Protein AF-A0A1W9TQ19-F1 (afdb_monomer_lite)

Sequence (122 aa):
MELYMEKKITLVLASRNKGKTAEIKELLKEYPVNAVPTGPALTYEGRCEGVLTEEPTGKNGFGYDPYFYYPKLNKTFAQLSREEKSSVSHRGKALKGLIDEFDKVTIWINQNMPKIEKFECA

Structure (mmCIF, N/CA/C/O backbone):
data_AF-A0A1W9TQ19-F1
#
_entry.id   AF-A0A1W9TQ19-F1
#
loop_
_atom_site.group_PDB
_atom_site.id
_atom_site.type_symbol
_atom_site.label_atom_id
_atom_site.label_alt_id
_atom_site.label_comp_id
_atom_site.label_asym_id
_atom_site.label_entity_id
_atom_site.label_seq_id
_atom_site.pdbx_PDB_ins_code
_atom_site.Cartn_x
_atom_site.Cartn_y
_atom_site.Cartn_z
_atom_site.occupancy
_atom_site.B_iso_or_equiv
_atom_site.auth_seq_id
_atom_site.auth_comp_id
_atom_site.auth_asym_id
_atom_site.auth_atom_id
_atom_site.pdbx_PDB_model_num
ATOM 1 N N . MET A 1 1 ? 27.364 -22.577 -29.176 1.00 39.50 1 MET A N 1
ATOM 2 C CA . MET A 1 1 ? 26.855 -22.603 -27.790 1.00 39.50 1 MET A CA 1
ATOM 3 C C . MET A 1 1 ? 27.128 -21.225 -27.218 1.00 39.50 1 MET A C 1
ATOM 5 O O . MET A 1 1 ? 28.152 -20.999 -26.593 1.00 39.50 1 MET A O 1
ATOM 9 N N . GLU A 1 2 ? 26.301 -20.270 -27.624 1.00 43.00 2 GLU A N 1
ATOM 10 C CA . GLU A 1 2 ? 26.501 -18.853 -27.342 1.00 43.00 2 GLU A CA 1
ATOM 11 C C . GLU A 1 2 ? 25.706 -18.532 -26.078 1.00 43.00 2 GLU A C 1
ATOM 13 O O . GLU A 1 2 ? 24.530 -18.886 -25.976 1.00 43.00 2 GLU A O 1
ATOM 18 N N . LEU A 1 3 ? 26.395 -17.985 -25.078 1.00 41.19 3 LEU A N 1
ATOM 19 C CA . LEU A 1 3 ? 25.830 -17.635 -23.783 1.00 41.19 3 LEU A CA 1
ATOM 20 C C . LEU A 1 3 ? 24.613 -16.731 -23.999 1.00 41.19 3 LEU A C 1
ATOM 22 O O . LEU A 1 3 ? 24.757 -15.578 -24.404 1.00 41.19 3 LEU A O 1
ATOM 26 N N . TYR A 1 4 ? 23.418 -17.249 -23.706 1.00 42.81 4 TYR A N 1
ATOM 27 C CA . TYR A 1 4 ? 22.250 -16.420 -23.440 1.00 42.81 4 TYR A CA 1
ATOM 28 C C . TYR A 1 4 ? 22.622 -15.518 -22.264 1.00 42.81 4 TYR A C 1
ATOM 30 O O . TYR A 1 4 ? 22.546 -15.922 -21.107 1.00 42.81 4 TYR A O 1
ATOM 38 N N . MET A 1 5 ? 23.094 -14.310 -22.566 1.00 45.38 5 MET A N 1
ATOM 39 C CA . MET A 1 5 ? 23.219 -13.235 -21.595 1.00 45.38 5 MET A CA 1
ATOM 40 C C . MET A 1 5 ? 21.849 -13.101 -20.935 1.00 45.38 5 MET A C 1
ATOM 42 O O . MET A 1 5 ? 20.889 -12.719 -21.607 1.00 45.38 5 MET A O 1
ATOM 46 N N . GLU A 1 6 ? 21.745 -13.485 -19.660 1.00 47.88 6 GLU A N 1
ATOM 47 C CA . GLU A 1 6 ? 20.527 -13.340 -18.866 1.00 47.88 6 GLU A CA 1
ATOM 48 C C . GLU A 1 6 ? 20.004 -11.919 -19.056 1.00 47.88 6 GLU A C 1
ATOM 50 O O . GLU A 1 6 ? 20.620 -10.933 -18.639 1.00 47.88 6 GLU A O 1
ATOM 55 N N . LYS A 1 7 ? 18.886 -11.808 -19.773 1.00 48.56 7 LYS A N 1
ATOM 56 C CA . LYS A 1 7 ? 18.293 -10.529 -20.130 1.00 48.56 7 LYS A CA 1
ATOM 57 C C . LYS A 1 7 ? 17.772 -9.898 -18.839 1.00 48.56 7 LYS A C 1
ATOM 59 O O . LYS A 1 7 ? 16.684 -10.229 -18.379 1.00 48.56 7 LYS A O 1
ATOM 64 N N . LYS A 1 8 ? 18.571 -9.025 -18.220 1.00 49.97 8 LYS A N 1
ATOM 65 C CA . LYS A 1 8 ? 18.211 -8.345 -16.968 1.00 49.97 8 LYS A CA 1
ATOM 66 C C . LYS A 1 8 ? 17.029 -7.407 -17.210 1.00 49.97 8 LYS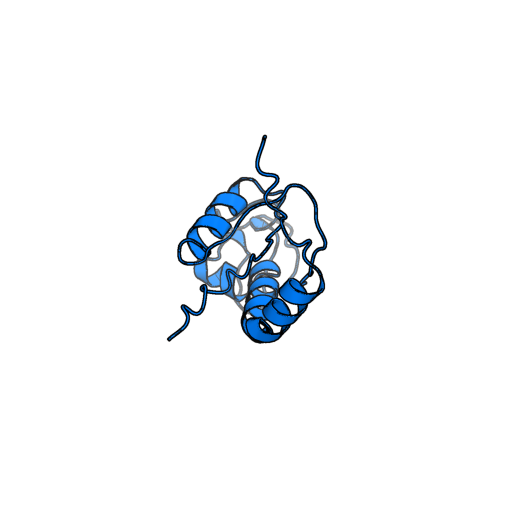 A C 1
ATOM 68 O O . LYS A 1 8 ? 17.178 -6.352 -17.824 1.00 49.97 8 LYS A O 1
ATOM 73 N N . ILE A 1 9 ? 15.854 -7.791 -16.721 1.00 52.81 9 ILE A N 1
ATOM 74 C CA . ILE A 1 9 ? 14.650 -6.957 -16.739 1.00 52.81 9 ILE A CA 1
ATOM 75 C C . ILE A 1 9 ? 14.758 -5.966 -15.578 1.00 52.81 9 ILE A C 1
ATOM 77 O O . ILE A 1 9 ? 14.789 -6.362 -14.416 1.00 52.81 9 ILE A O 1
ATOM 81 N N . THR A 1 10 ? 14.833 -4.672 -15.888 1.00 50.62 10 THR A N 1
ATOM 82 C CA . THR A 1 10 ? 14.863 -3.618 -14.863 1.00 50.62 10 THR A CA 1
ATOM 83 C C . THR A 1 10 ? 13.437 -3.182 -14.545 1.00 50.62 10 THR A C 1
ATOM 85 O O . THR A 1 10 ? 12.826 -2.457 -15.326 1.00 50.62 10 THR A O 1
ATOM 88 N N . LEU A 1 11 ? 12.905 -3.612 -13.400 1.00 54.03 11 LEU A N 1
ATOM 89 C CA . LEU A 1 11 ? 11.640 -3.106 -12.865 1.00 54.03 11 LEU A CA 1
ATOM 90 C C . LEU A 1 11 ? 11.887 -1.757 -12.172 1.00 54.03 11 LEU A C 1
ATOM 92 O O . LEU A 1 11 ? 12.751 -1.659 -11.306 1.00 54.03 11 LEU A O 1
ATOM 96 N N . VAL A 1 12 ? 11.138 -0.713 -12.524 1.00 51.69 12 VAL A N 1
ATOM 97 C CA . VAL A 1 12 ? 11.239 0.599 -11.864 1.00 51.69 12 VAL A CA 1
ATOM 98 C C . VAL A 1 12 ? 10.023 0.792 -10.966 1.00 51.69 12 VAL A C 1
ATOM 100 O O . VAL A 1 12 ? 8.901 0.917 -11.449 1.00 51.69 12 VAL A O 1
ATOM 103 N N . LEU A 1 13 ? 10.238 0.833 -9.649 1.00 56.66 13 LEU A N 1
ATOM 104 C CA . LEU A 1 13 ? 9.192 1.136 -8.672 1.00 56.66 13 LEU A CA 1
ATOM 105 C C . LEU A 1 13 ? 9.445 2.496 -8.024 1.00 56.66 13 LEU A C 1
ATOM 107 O O . LEU A 1 13 ? 10.387 2.672 -7.251 1.00 56.66 13 LEU A O 1
ATOM 111 N N . ALA A 1 14 ? 8.574 3.462 -8.311 1.00 54.19 14 ALA A N 1
ATOM 112 C CA . ALA A 1 14 ? 8.637 4.793 -7.724 1.00 54.19 14 ALA A CA 1
ATOM 113 C C . ALA A 1 14 ? 7.785 4.870 -6.444 1.00 54.19 14 ALA A C 1
ATOM 115 O O . ALA A 1 14 ? 6.574 4.655 -6.457 1.00 54.19 14 ALA A O 1
ATOM 116 N N . SER A 1 15 ? 8.409 5.226 -5.318 1.00 59.56 15 SER A N 1
ATOM 117 C CA . SER A 1 15 ? 7.720 5.557 -4.066 1.00 59.56 15 SER A CA 1
ATOM 118 C C . SER A 1 15 ? 8.379 6.774 -3.427 1.00 59.56 15 SER A C 1
ATOM 120 O O . SER A 1 15 ? 9.583 6.775 -3.192 1.00 59.56 15 SER A O 1
ATOM 122 N N . ARG A 1 16 ? 7.587 7.800 -3.087 1.00 53.56 16 ARG A N 1
ATOM 123 C CA . ARG A 1 16 ? 8.058 8.971 -2.317 1.00 53.56 16 ARG A CA 1
ATOM 124 C C . ARG A 1 16 ? 8.058 8.740 -0.798 1.00 53.56 16 ARG A C 1
ATOM 126 O O . ARG A 1 16 ? 8.454 9.616 -0.039 1.00 53.56 16 ARG A O 1
ATOM 133 N N . ASN A 1 17 ? 7.602 7.574 -0.334 1.00 62.72 17 ASN A N 1
ATOM 134 C CA . ASN A 1 17 ? 7.553 7.236 1.087 1.00 62.72 17 ASN A CA 1
ATOM 135 C C . ASN A 1 17 ? 8.827 6.477 1.497 1.00 62.72 17 ASN A C 1
ATOM 137 O O . ASN A 1 17 ? 8.991 5.317 1.112 1.00 62.72 17 ASN A O 1
ATOM 141 N N . LYS A 1 18 ? 9.688 7.118 2.307 1.00 57.53 18 LYS A N 1
ATOM 142 C CA . LYS A 1 18 ? 10.966 6.557 2.795 1.00 57.53 18 LYS A CA 1
ATOM 143 C C . LYS A 1 18 ? 10.812 5.177 3.444 1.00 57.53 18 LYS A C 1
ATOM 145 O O . LYS A 1 18 ? 11.630 4.300 3.185 1.00 57.53 18 LYS A O 1
ATOM 150 N N . GLY A 1 19 ? 9.750 4.958 4.226 1.00 63.62 19 GLY A N 1
ATOM 151 C CA . GLY A 1 19 ? 9.493 3.670 4.883 1.00 63.62 19 GLY A CA 1
ATOM 152 C C . GLY A 1 19 ? 9.178 2.537 3.903 1.00 63.62 19 GLY A C 1
ATOM 153 O O . GLY A 1 19 ? 9.362 1.370 4.223 1.00 63.62 19 GLY A O 1
ATOM 154 N N . LYS A 1 20 ? 8.755 2.872 2.680 1.00 65.19 20 LYS A N 1
ATOM 155 C CA . LYS A 1 20 ? 8.348 1.893 1.662 1.00 65.19 20 LYS A CA 1
ATOM 156 C C . LYS A 1 20 ? 9.430 1.574 0.659 1.00 65.19 20 LYS A C 1
ATOM 158 O O . LYS A 1 20 ? 9.372 0.532 0.024 1.00 65.19 20 LYS A O 1
ATOM 163 N N . THR A 1 21 ? 10.439 2.428 0.550 1.00 66.38 21 THR A N 1
ATOM 164 C CA . THR A 1 21 ? 11.640 2.115 -0.223 1.00 66.38 21 THR A CA 1
ATOM 165 C C . THR A 1 21 ? 12.348 0.882 0.343 1.00 66.38 21 THR A C 1
ATOM 167 O O . THR A 1 21 ? 12.819 0.058 -0.430 1.00 66.38 21 THR A O 1
ATOM 170 N N . ALA A 1 22 ? 12.382 0.719 1.671 1.00 67.62 22 ALA A N 1
ATOM 171 C CA . ALA A 1 22 ? 12.946 -0.471 2.313 1.00 67.62 22 ALA A CA 1
ATOM 172 C C . ALA A 1 22 ? 12.103 -1.732 2.046 1.00 67.62 22 ALA A C 1
ATOM 174 O O . ALA A 1 22 ? 12.645 -2.753 1.643 1.00 67.62 22 ALA A O 1
ATOM 175 N N . GLU A 1 23 ? 10.778 -1.636 2.190 1.00 65.81 23 GLU A N 1
ATOM 176 C CA . GLU A 1 23 ? 9.843 -2.740 1.920 1.00 65.81 23 GLU A CA 1
ATOM 177 C C . GLU A 1 23 ? 9.907 -3.211 0.460 1.00 65.81 23 GLU A C 1
ATOM 179 O O . GLU A 1 23 ? 9.970 -4.406 0.193 1.00 65.81 23 GLU A O 1
ATOM 184 N N . ILE A 1 24 ? 9.959 -2.271 -0.488 1.00 67.88 24 ILE A N 1
ATOM 185 C CA . ILE A 1 24 ? 10.096 -2.568 -1.918 1.00 67.88 24 ILE A CA 1
ATOM 186 C C . ILE A 1 24 ? 11.434 -3.260 -2.216 1.00 67.88 24 ILE A C 1
ATOM 188 O O . ILE A 1 24 ? 11.460 -4.222 -2.979 1.00 67.88 24 ILE A O 1
ATOM 192 N N . LYS A 1 25 ? 12.536 -2.791 -1.614 1.00 69.12 25 LYS A N 1
ATOM 193 C CA . LYS A 1 25 ? 13.856 -3.420 -1.770 1.00 69.12 25 LYS A CA 1
ATOM 194 C C . LYS A 1 25 ? 13.882 -4.843 -1.216 1.00 69.12 25 LYS A C 1
ATOM 196 O O . LYS A 1 25 ? 14.445 -5.713 -1.862 1.00 69.12 25 LYS A O 1
ATOM 201 N N . GLU A 1 26 ? 13.261 -5.077 -0.062 1.00 70.75 26 GLU A N 1
ATOM 202 C CA . GLU A 1 26 ? 13.180 -6.411 0.542 1.00 70.75 26 GLU A CA 1
ATOM 203 C C . GLU A 1 26 ? 12.342 -7.371 -0.313 1.00 70.75 26 GLU A C 1
ATOM 205 O O . GLU A 1 26 ? 12.777 -8.485 -0.589 1.00 70.75 26 GLU A O 1
ATOM 210 N N . LEU A 1 27 ? 11.171 -6.929 -0.790 1.00 65.00 27 LEU A N 1
ATOM 211 C CA . LEU A 1 27 ? 10.299 -7.731 -1.659 1.00 65.00 27 LEU A CA 1
ATOM 212 C C . LEU A 1 27 ? 10.971 -8.123 -2.979 1.00 65.00 27 LEU A C 1
ATOM 214 O O . LEU A 1 27 ? 10.644 -9.158 -3.552 1.00 65.00 27 LEU A O 1
ATOM 218 N N . LEU A 1 28 ? 11.892 -7.292 -3.466 1.00 65.19 28 LEU A N 1
ATOM 219 C CA . LEU A 1 28 ? 12.558 -7.473 -4.751 1.00 65.19 28 LEU A CA 1
ATOM 220 C C . LEU A 1 28 ? 14.024 -7.883 -4.625 1.00 65.19 28 LEU A C 1
ATOM 222 O O . LEU A 1 28 ? 14.747 -7.819 -5.613 1.00 65.19 28 LEU A O 1
ATOM 226 N N . LYS A 1 29 ? 14.473 -8.317 -3.444 1.00 71.69 29 LYS A N 1
ATOM 227 C CA . LYS A 1 29 ? 15.885 -8.657 -3.199 1.00 71.69 29 LYS A CA 1
ATOM 228 C C . LYS A 1 29 ? 16.428 -9.759 -4.115 1.00 71.69 29 LYS A C 1
ATOM 230 O O . LYS A 1 29 ? 17.628 -9.810 -4.355 1.00 71.69 29 LYS A O 1
ATOM 235 N N . GLU A 1 30 ? 15.550 -10.621 -4.625 1.00 65.88 30 GLU A N 1
ATOM 236 C CA . GLU A 1 30 ? 15.890 -11.711 -5.549 1.00 65.88 30 GLU A CA 1
ATOM 237 C C . GLU A 1 30 ? 15.857 -11.280 -7.025 1.00 65.88 30 GLU A C 1
ATOM 239 O O . GLU A 1 30 ? 16.215 -12.054 -7.908 1.00 65.88 30 GLU A O 1
ATOM 244 N N . TYR A 1 31 ? 15.464 -10.035 -7.309 1.00 58.00 31 TYR A N 1
ATOM 245 C CA . TYR A 1 31 ? 15.343 -9.493 -8.658 1.00 58.00 31 TYR A CA 1
ATOM 246 C C . TYR A 1 31 ? 16.412 -8.409 -8.905 1.00 58.00 31 TYR A C 1
ATOM 248 O O . TYR A 1 31 ? 16.701 -7.602 -8.019 1.00 58.00 31 TYR A O 1
ATOM 256 N N . PRO A 1 32 ? 16.995 -8.319 -10.115 1.00 57.16 32 PRO A N 1
ATOM 257 C CA . PRO A 1 32 ? 18.013 -7.321 -10.455 1.00 57.16 32 PRO A CA 1
ATOM 258 C C . PRO A 1 32 ? 17.388 -5.929 -10.685 1.00 57.16 32 PRO A C 1
ATOM 260 O O . PRO A 1 32 ? 17.292 -5.443 -11.811 1.00 57.16 32 PRO A O 1
ATOM 263 N N . VAL A 1 33 ? 16.932 -5.290 -9.608 1.00 58.88 33 VAL A N 1
ATOM 264 C CA . VAL A 1 33 ? 16.139 -4.051 -9.629 1.00 58.88 33 VAL A CA 1
ATOM 265 C C . VAL A 1 33 ? 17.016 -2.839 -9.323 1.00 58.88 33 VAL A C 1
ATOM 267 O O . VAL A 1 33 ? 17.683 -2.788 -8.293 1.00 58.88 33 VAL A O 1
ATOM 270 N N . ASN A 1 34 ? 16.975 -1.826 -10.193 1.00 57.31 34 ASN A N 1
ATOM 271 C CA . ASN A 1 34 ? 17.681 -0.556 -10.009 1.00 57.31 34 ASN A CA 1
ATOM 272 C C . ASN A 1 34 ? 16.683 0.587 -9.788 1.00 57.31 34 ASN A C 1
ATOM 274 O O . ASN A 1 34 ? 15.711 0.728 -10.527 1.00 57.31 34 ASN A O 1
ATOM 278 N N . ALA A 1 35 ? 16.944 1.439 -8.796 1.00 58.06 35 ALA A N 1
ATOM 279 C CA . ALA A 1 35 ? 16.194 2.678 -8.608 1.00 58.06 35 ALA A CA 1
ATOM 280 C C . ALA A 1 35 ? 16.818 3.788 -9.467 1.00 58.06 35 ALA A C 1
ATOM 282 O O . ALA A 1 35 ? 17.978 4.141 -9.263 1.00 58.06 35 ALA A O 1
ATOM 283 N N . VAL A 1 36 ? 16.050 4.347 -10.404 1.00 62.59 36 VAL A N 1
ATOM 284 C CA . VAL A 1 36 ? 16.469 5.478 -11.247 1.00 62.59 36 VAL A CA 1
ATOM 285 C C . VAL A 1 36 ? 15.702 6.749 -10.858 1.00 62.59 36 VAL A C 1
ATOM 287 O O . VAL A 1 36 ? 14.533 6.657 -10.476 1.00 62.59 36 VAL A O 1
ATOM 290 N N . PRO A 1 37 ? 16.331 7.939 -10.915 1.00 54.31 37 PRO A N 1
ATOM 291 C CA . PRO A 1 37 ? 15.684 9.193 -10.519 1.00 54.31 37 PRO A CA 1
ATOM 292 C C . PRO A 1 37 ? 14.631 9.671 -11.531 1.00 54.31 37 PRO A C 1
ATOM 294 O O . PRO A 1 37 ? 13.734 10.429 -11.167 1.00 54.31 37 PRO A O 1
ATOM 297 N N . THR A 1 38 ? 14.737 9.238 -12.789 1.00 59.78 38 THR A N 1
ATOM 298 C CA . THR A 1 38 ? 13.862 9.613 -13.905 1.00 59.78 38 THR A CA 1
ATOM 299 C C . THR A 1 38 ? 13.718 8.441 -14.879 1.00 59.78 38 THR A C 1
ATOM 301 O O . THR A 1 38 ? 14.565 7.549 -14.919 1.00 59.78 38 THR A O 1
ATOM 304 N N . GLY A 1 39 ? 12.636 8.424 -15.657 1.00 65.81 39 GLY A N 1
ATOM 305 C CA . GLY A 1 39 ? 12.373 7.394 -16.661 1.00 65.81 39 GLY A CA 1
ATOM 306 C C . GLY A 1 39 ? 10.880 7.244 -16.959 1.00 65.81 39 GLY A C 1
ATOM 307 O O . GLY A 1 39 ? 10.053 7.802 -16.231 1.00 65.81 39 GLY A O 1
ATOM 308 N N . PRO A 1 40 ? 10.523 6.513 -18.026 1.00 64.56 40 PRO A N 1
ATOM 309 C CA . PRO A 1 40 ? 9.136 6.177 -18.298 1.00 64.56 40 PRO A CA 1
ATOM 310 C C . PRO A 1 40 ? 8.595 5.286 -17.172 1.00 64.56 40 PRO A C 1
ATOM 312 O O . PRO A 1 40 ? 9.300 4.421 -16.650 1.00 64.56 40 PRO A O 1
ATOM 315 N N . ALA A 1 41 ? 7.338 5.507 -16.787 1.00 69.94 41 ALA A N 1
ATOM 316 C CA . ALA A 1 41 ? 6.701 4.811 -15.676 1.00 69.94 41 ALA A CA 1
ATOM 317 C C . ALA A 1 41 ? 5.440 4.082 -16.139 1.00 69.94 41 ALA A C 1
ATOM 319 O O . ALA A 1 41 ? 4.576 4.671 -16.786 1.00 69.94 41 ALA A O 1
ATOM 320 N N . LEU A 1 42 ? 5.324 2.815 -15.747 1.00 70.81 42 LEU A N 1
ATOM 321 C CA . LEU A 1 42 ? 4.082 2.060 -15.827 1.00 70.81 42 LEU A CA 1
ATOM 322 C C . LEU A 1 42 ? 3.371 2.162 -14.474 1.00 70.81 42 LEU A C 1
ATOM 324 O O . LEU A 1 42 ? 3.945 1.828 -13.436 1.00 70.81 42 LEU A O 1
ATOM 328 N N . THR A 1 43 ? 2.138 2.658 -14.473 1.00 72.19 43 THR A N 1
ATOM 329 C CA . THR A 1 43 ? 1.382 2.930 -13.246 1.00 72.19 43 THR A CA 1
ATOM 330 C C . THR A 1 43 ? 0.276 1.910 -13.037 1.00 72.19 43 THR A C 1
ATOM 332 O O . THR A 1 43 ? -0.558 1.716 -13.916 1.00 72.19 43 THR A O 1
ATOM 335 N N . TYR A 1 44 ? 0.229 1.329 -11.839 1.00 72.88 44 TYR A N 1
ATOM 336 C CA . TYR A 1 44 ? -0.905 0.541 -11.364 1.00 72.88 44 TYR A CA 1
ATOM 337 C C . TYR A 1 44 ? -1.615 1.294 -10.252 1.00 72.88 44 TYR A C 1
ATOM 339 O O . TYR A 1 44 ? -0.988 1.793 -9.314 1.00 72.88 44 TYR A O 1
ATOM 347 N N . GLU A 1 45 ? -2.936 1.330 -10.341 1.00 71.50 45 GLU A N 1
ATOM 348 C CA . GLU A 1 45 ? -3.793 1.894 -9.314 1.00 71.50 45 GLU A CA 1
ATOM 349 C C . GLU A 1 45 ? -4.574 0.780 -8.630 1.00 71.50 45 GLU A C 1
ATOM 351 O O . GLU A 1 45 ? -5.028 -0.178 -9.252 1.00 71.50 45 GLU A O 1
ATOM 356 N N . GLY A 1 46 ? -4.765 0.918 -7.325 1.00 71.19 46 GLY A N 1
ATOM 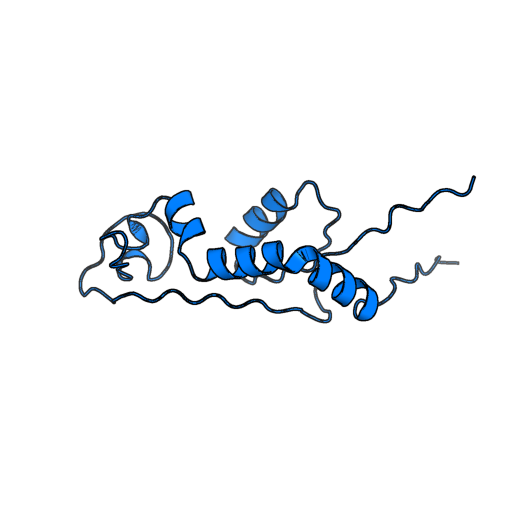357 C CA . GLY A 1 46 ? -5.714 0.108 -6.585 1.00 71.19 46 GLY A CA 1
ATOM 358 C C . GLY A 1 46 ? -6.650 1.026 -5.827 1.00 71.19 46 GLY A C 1
ATOM 359 O O . GLY A 1 46 ? -6.267 2.112 -5.400 1.00 71.19 46 GLY A O 1
ATOM 360 N N . ARG A 1 47 ? -7.891 0.588 -5.644 1.00 76.06 47 ARG A N 1
ATOM 361 C CA . ARG A 1 47 ? -8.893 1.324 -4.871 1.00 76.06 47 ARG A CA 1
ATOM 362 C C . ARG A 1 47 ? -9.327 0.504 -3.673 1.00 76.06 47 ARG A C 1
ATOM 364 O O . ARG A 1 47 ? -9.505 -0.715 -3.759 1.00 76.06 47 ARG A O 1
ATOM 371 N N . CYS A 1 48 ? -9.482 1.164 -2.538 1.00 81.00 48 CYS A N 1
ATOM 372 C CA . CYS A 1 48 ? -10.048 0.557 -1.348 1.00 81.00 48 CYS A CA 1
ATOM 373 C C . CYS A 1 48 ? -11.109 1.497 -0.800 1.00 81.00 48 CYS A C 1
ATOM 375 O O . CYS A 1 48 ? -10.800 2.631 -0.449 1.00 81.00 48 CYS A O 1
ATOM 377 N N . GLU A 1 49 ? -12.345 1.018 -0.789 1.00 85.81 49 GLU A N 1
ATOM 378 C CA . GLU A 1 49 ? -13.495 1.751 -0.280 1.00 85.81 49 GLU A CA 1
ATOM 379 C C . GLU A 1 49 ? -13.700 1.405 1.191 1.00 85.81 49 GLU A C 1
ATOM 381 O O . GLU A 1 49 ? -13.537 0.253 1.605 1.00 85.81 49 GLU A O 1
ATOM 386 N N . GLY A 1 50 ? -14.042 2.423 1.965 1.00 89.56 50 GLY A N 1
ATOM 387 C CA . GLY A 1 50 ? -14.250 2.354 3.399 1.00 89.56 50 GLY A CA 1
ATOM 388 C C . GLY A 1 50 ? -15.024 3.577 3.869 1.00 89.56 50 GLY A C 1
ATOM 389 O O . GLY A 1 50 ? -15.480 4.384 3.059 1.00 89.56 50 GLY A O 1
ATOM 390 N N . VAL A 1 51 ? -15.168 3.699 5.180 1.00 92.12 51 VAL A N 1
ATOM 391 C CA . VAL A 1 51 ? -15.918 4.772 5.836 1.00 92.12 51 VAL A CA 1
ATOM 392 C C . VAL A 1 51 ? -14.983 5.492 6.799 1.00 92.12 51 VAL A C 1
ATOM 394 O O . VAL A 1 51 ? -14.140 4.852 7.422 1.00 92.12 51 VAL A O 1
ATOM 397 N N . LEU A 1 52 ? -15.106 6.812 6.916 1.00 92.25 52 LEU A N 1
ATOM 398 C CA . LEU A 1 52 ? -14.391 7.564 7.945 1.00 92.25 52 LEU A CA 1
ATOM 399 C C . LEU A 1 52 ? -15.194 7.549 9.246 1.00 92.25 52 LEU A C 1
ATOM 401 O O . LEU A 1 52 ? -16.385 7.850 9.237 1.00 92.25 52 LEU A O 1
ATOM 405 N N . THR A 1 53 ? -14.544 7.184 10.347 1.00 92.19 53 THR A N 1
ATOM 406 C CA . THR A 1 53 ? -15.106 7.261 11.699 1.00 92.19 53 THR A CA 1
ATOM 407 C C . THR A 1 53 ? -14.813 8.621 12.324 1.00 92.19 53 THR A C 1
ATOM 409 O O . THR A 1 53 ? -13.880 9.308 11.913 1.00 92.19 53 THR A O 1
ATOM 412 N N . GLU A 1 54 ? -15.601 9.012 13.325 1.00 93.44 54 GLU A N 1
ATOM 413 C CA . GLU A 1 54 ? -15.374 10.256 14.077 1.00 93.44 54 GLU A CA 1
ATOM 414 C C . GLU A 1 54 ? -14.227 10.108 15.085 1.00 93.44 54 GLU A C 1
ATOM 416 O O . GLU A 1 54 ? -13.398 11.003 15.224 1.00 93.44 54 GLU A O 1
ATOM 421 N N . GLU A 1 55 ? -14.128 8.939 15.724 1.00 94.62 55 GLU A N 1
ATOM 422 C CA . GLU A 1 55 ? -13.099 8.629 16.716 1.00 94.62 55 GLU A CA 1
ATOM 423 C C . GLU A 1 55 ? -12.039 7.666 16.150 1.00 94.62 55 GLU A C 1
ATOM 425 O O . GLU A 1 55 ? -12.386 6.712 15.432 1.00 94.62 55 GLU A O 1
ATOM 430 N N . PRO A 1 56 ? -10.745 7.867 16.470 1.00 96.25 56 PRO A N 1
ATOM 431 C CA . PRO A 1 56 ? -9.679 6.986 16.021 1.00 96.25 56 PRO A CA 1
ATOM 432 C C . PRO A 1 56 ? -9.677 5.673 16.812 1.00 96.25 56 PRO A C 1
ATOM 434 O O . PRO A 1 56 ? -9.736 5.663 18.038 1.00 96.25 56 PRO A O 1
ATOM 437 N N . THR A 1 57 ? -9.521 4.544 16.122 1.00 97.56 57 THR A N 1
ATOM 438 C CA . THR A 1 57 ? -9.372 3.225 16.759 1.00 97.56 57 THR A CA 1
ATOM 439 C C . THR A 1 57 ? -8.182 2.472 16.170 1.00 97.56 57 THR A C 1
ATOM 441 O O . THR A 1 57 ? -7.996 2.467 14.958 1.00 97.56 57 THR A O 1
ATOM 444 N N . GLY A 1 58 ? -7.391 1.789 17.005 1.00 96.44 58 GLY A N 1
ATOM 445 C CA . GLY A 1 58 ? -6.213 1.015 16.580 1.00 96.44 58 GLY A CA 1
ATOM 446 C C . GLY A 1 58 ? -4.884 1.760 16.747 1.00 96.44 58 GLY A C 1
ATOM 447 O O . GLY A 1 58 ? -4.855 2.945 17.060 1.00 96.44 58 GLY A O 1
ATOM 448 N N . LYS A 1 59 ? -3.767 1.037 16.595 1.00 95.44 59 LYS A N 1
ATOM 449 C CA . LYS A 1 59 ? -2.403 1.557 16.846 1.00 95.44 59 LYS A CA 1
ATOM 450 C C . LYS A 1 59 ? -1.417 1.303 15.703 1.00 95.44 59 LYS A C 1
ATOM 452 O O . LYS A 1 59 ? -0.310 1.833 15.729 1.00 95.44 59 LYS A O 1
ATOM 457 N N . ASN A 1 60 ? -1.793 0.482 14.728 1.00 91.94 60 ASN A N 1
ATOM 458 C CA . ASN A 1 60 ? -0.939 0.127 13.602 1.00 91.94 60 ASN A CA 1
ATOM 459 C C . ASN A 1 60 ? -1.073 1.150 12.468 1.00 91.94 60 ASN A C 1
ATOM 461 O O . ASN A 1 60 ? -1.993 1.964 12.433 1.00 91.94 60 ASN A O 1
ATOM 465 N N . GLY A 1 61 ? -0.185 1.053 11.483 1.00 87.44 61 GLY A N 1
ATOM 466 C CA . GLY A 1 61 ? -0.293 1.853 10.269 1.00 87.44 61 GLY A CA 1
ATOM 467 C C . GLY A 1 61 ? 0.237 3.281 10.422 1.00 87.44 61 GLY A C 1
ATOM 468 O O . GLY A 1 61 ? 1.190 3.525 11.155 1.00 87.44 61 GLY A O 1
ATOM 469 N N . PHE A 1 62 ? -0.298 4.206 9.630 1.00 87.12 62 PHE A N 1
ATOM 470 C CA . PHE A 1 62 ? 0.141 5.594 9.518 1.00 87.12 62 PHE A CA 1
ATOM 471 C C . PHE A 1 62 ? -0.986 6.494 8.981 1.00 87.12 62 PHE A C 1
ATOM 473 O O . PHE A 1 62 ? -1.900 6.038 8.293 1.00 87.12 62 PHE A O 1
ATOM 480 N N . GLY A 1 63 ? -0.889 7.803 9.226 1.00 90.44 63 GLY A N 1
ATOM 481 C CA . GLY A 1 63 ? -1.850 8.781 8.704 1.00 90.44 63 GLY A CA 1
ATOM 482 C C . GLY A 1 63 ? -3.275 8.525 9.206 1.00 90.44 63 GLY A C 1
ATOM 483 O O . GLY A 1 63 ? -3.483 8.360 10.403 1.00 90.44 63 GLY A O 1
ATOM 484 N N . TYR A 1 64 ? -4.246 8.475 8.291 1.00 92.50 64 TYR A N 1
ATOM 485 C CA . TYR A 1 64 ? -5.677 8.344 8.607 1.00 92.50 64 TYR A CA 1
ATOM 486 C C . TYR A 1 64 ? -6.145 6.907 8.876 1.00 92.50 64 TYR A C 1
ATOM 488 O O . TYR A 1 64 ? -7.342 6.675 9.026 1.00 92.50 64 TYR A O 1
ATOM 496 N N . ASP A 1 65 ? -5.234 5.933 8.943 1.00 93.81 65 ASP A N 1
ATOM 497 C CA . ASP A 1 65 ? -5.592 4.537 9.214 1.00 93.81 65 ASP A CA 1
ATOM 498 C C . ASP A 1 65 ? -6.468 4.334 10.470 1.00 93.81 65 ASP A C 1
ATOM 500 O O . ASP A 1 65 ? -7.350 3.473 10.411 1.00 93.81 65 ASP A O 1
ATOM 504 N N . PRO A 1 66 ? -6.292 5.089 11.581 1.00 96.56 66 PRO A N 1
ATOM 505 C CA . PRO A 1 66 ? -7.169 4.963 12.746 1.00 96.56 66 PRO A CA 1
ATOM 506 C C . PRO A 1 66 ? -8.611 5.412 12.510 1.00 96.56 66 PRO A C 1
ATOM 508 O O . PRO A 1 66 ? -9.487 4.983 13.250 1.00 96.56 66 PRO A O 1
ATOM 511 N N . TYR A 1 67 ? -8.857 6.234 11.488 1.00 95.31 67 TYR A N 1
ATOM 512 C CA . TYR A 1 67 ? -10.183 6.736 11.118 1.00 95.31 67 TYR A CA 1
ATOM 513 C C . TYR A 1 67 ? -10.799 5.969 9.943 1.00 95.31 67 TYR A C 1
ATOM 515 O O . TYR A 1 67 ? -12.001 6.032 9.714 1.00 95.31 67 TYR A O 1
ATOM 523 N N . PHE A 1 68 ? -9.990 5.255 9.158 1.00 94.56 68 PHE A N 1
ATOM 524 C CA . PHE A 1 68 ? -10.460 4.556 7.968 1.00 94.56 68 PHE A CA 1
ATOM 525 C C . PHE A 1 68 ? -10.992 3.164 8.322 1.00 94.56 68 PHE A C 1
ATOM 527 O O . PHE A 1 68 ? -10.231 2.201 8.441 1.00 94.56 68 PHE A O 1
ATOM 534 N N . TYR A 1 69 ? -12.307 3.055 8.479 1.00 93.88 69 TYR A N 1
ATOM 535 C CA . TYR A 1 69 ? -13.023 1.814 8.740 1.00 93.88 69 TYR A CA 1
ATOM 536 C C . TYR A 1 69 ? -13.265 1.013 7.460 1.00 93.88 69 TYR A C 1
ATOM 538 O O . TYR A 1 69 ? -13.734 1.535 6.447 1.00 93.88 69 TYR A O 1
ATOM 546 N N . TYR A 1 70 ? -12.967 -0.285 7.521 1.00 94.88 70 TYR A N 1
ATOM 547 C CA . TYR A 1 70 ? -13.158 -1.222 6.426 1.00 94.88 70 TYR A CA 1
ATOM 548 C C . TYR A 1 70 ? -14.280 -2.220 6.751 1.00 94.88 70 TYR A C 1
ATOM 550 O O . TYR A 1 70 ? -14.040 -3.190 7.481 1.00 94.88 70 TYR A O 1
ATOM 558 N N . PRO A 1 71 ? -15.493 -2.040 6.181 1.00 90.81 71 PRO A N 1
ATOM 559 C CA . PRO A 1 71 ? -16.673 -2.824 6.556 1.00 90.81 71 PRO A CA 1
ATOM 560 C C . PRO A 1 71 ? -16.491 -4.335 6.413 1.00 90.81 71 PRO A C 1
ATOM 562 O O . PRO A 1 71 ? -16.957 -5.102 7.248 1.00 90.81 71 PRO A O 1
ATOM 565 N N . LYS A 1 72 ? -15.749 -4.776 5.389 1.00 92.19 72 LYS A N 1
ATOM 566 C CA . LYS A 1 72 ? -15.550 -6.205 5.100 1.00 92.19 72 LYS A CA 1
ATOM 567 C C . LYS A 1 72 ? -14.772 -6.956 6.184 1.00 92.19 72 LYS A C 1
ATOM 569 O O . LYS A 1 72 ? -14.875 -8.174 6.237 1.00 92.19 72 LYS A O 1
ATOM 574 N N . LEU A 1 73 ? -13.995 -6.256 7.014 1.00 93.81 73 LEU A N 1
ATOM 575 C CA . LEU A 1 73 ? -13.251 -6.853 8.130 1.00 93.81 73 LEU A CA 1
ATOM 576 C C . LEU A 1 73 ? -13.701 -6.326 9.496 1.00 93.81 73 LEU A C 1
ATOM 578 O O . LEU A 1 73 ? -13.112 -6.707 10.502 1.00 93.81 73 LEU A O 1
ATOM 582 N N . ASN A 1 74 ? -14.717 -5.456 9.533 1.00 95.88 74 ASN A N 1
ATOM 583 C CA . ASN A 1 74 ? -15.218 -4.807 10.743 1.00 95.88 74 ASN A CA 1
ATOM 584 C C . ASN A 1 74 ? -14.105 -4.185 11.615 1.00 95.88 74 ASN A C 1
ATOM 586 O O . ASN A 1 74 ? -14.091 -4.330 12.836 1.00 95.88 74 ASN A O 1
ATOM 590 N N . LYS A 1 75 ? -13.129 -3.537 10.971 1.00 96.50 75 LYS A N 1
ATOM 591 C CA . LYS A 1 75 ? -11.928 -2.983 11.609 1.00 96.50 75 LYS A CA 1
ATOM 592 C C . LYS A 1 75 ? -11.523 -1.684 10.927 1.00 96.50 75 LYS A C 1
ATOM 594 O O . LYS A 1 75 ? -11.679 -1.546 9.711 1.00 96.50 75 LYS A O 1
ATOM 599 N N . THR A 1 76 ? -10.933 -0.762 11.679 1.00 96.50 76 THR A N 1
ATOM 600 C CA . THR A 1 76 ? -10.147 0.323 11.084 1.00 96.50 76 THR A CA 1
ATOM 601 C C . THR A 1 76 ? -8.837 -0.219 10.525 1.00 96.50 76 THR A C 1
ATOM 603 O O . THR A 1 76 ? -8.339 -1.272 10.936 1.00 96.50 76 THR A O 1
ATOM 606 N N . PHE A 1 77 ? -8.227 0.504 9.594 1.00 95.19 77 PHE A N 1
ATOM 607 C CA . PHE A 1 77 ? -6.930 0.121 9.041 1.00 95.19 77 PHE A CA 1
ATOM 608 C C . PHE A 1 77 ? -5.818 0.081 10.094 1.00 95.19 77 PHE A C 1
ATOM 610 O O . PHE A 1 77 ? -4.889 -0.713 9.948 1.00 95.19 77 PHE A O 1
ATOM 617 N N . ALA A 1 78 ? -5.925 0.865 11.170 1.00 96.31 78 ALA A N 1
ATOM 618 C CA . ALA A 1 78 ? -4.978 0.815 12.282 1.00 96.31 78 ALA A CA 1
ATOM 619 C C . ALA A 1 78 ? -5.194 -0.374 13.233 1.00 96.31 78 ALA A C 1
ATOM 621 O O . ALA A 1 78 ? -4.369 -0.615 14.116 1.00 96.31 78 ALA A O 1
ATOM 622 N N . GLN A 1 79 ? -6.286 -1.124 13.079 1.00 97.12 79 GLN A N 1
ATOM 623 C CA . GLN A 1 79 ? -6.511 -2.392 13.778 1.00 97.12 79 GLN A CA 1
ATOM 624 C C . GLN A 1 79 ? -6.060 -3.608 12.960 1.00 97.12 79 GLN A C 1
ATOM 626 O O . GLN A 1 79 ? -5.964 -4.704 13.509 1.00 97.12 79 GLN A O 1
ATOM 631 N N . LEU A 1 80 ? -5.795 -3.439 11.662 1.00 94.50 80 LEU A N 1
ATOM 632 C CA . LEU A 1 80 ? -5.310 -4.522 10.814 1.00 94.50 80 LEU A CA 1
ATOM 633 C C . LEU A 1 80 ? -3.845 -4.842 11.131 1.00 94.50 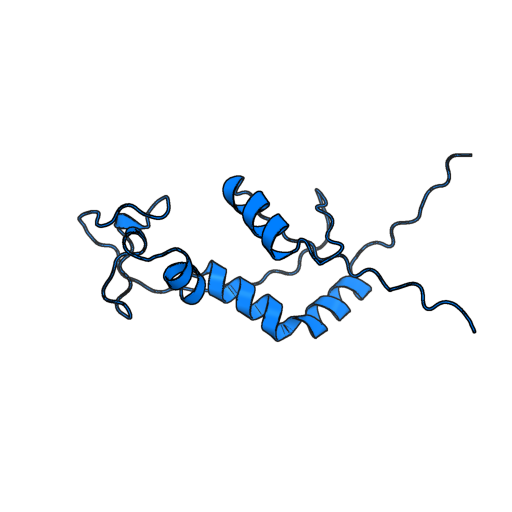80 LEU A C 1
ATOM 635 O O . LEU A 1 80 ? -3.027 -3.951 11.390 1.00 94.50 80 LEU A O 1
ATOM 639 N N . SER A 1 81 ? -3.509 -6.127 11.070 1.00 93.00 81 SER A N 1
ATOM 640 C CA . SER A 1 81 ? -2.127 -6.577 10.907 1.00 93.00 81 SER A CA 1
ATOM 641 C C . SER A 1 81 ? -1.563 -6.091 9.569 1.00 93.00 81 SER A C 1
ATOM 643 O O . SER A 1 81 ? -2.296 -5.676 8.659 1.00 93.00 81 SER A O 1
ATOM 645 N N . ARG A 1 82 ? -0.237 -6.144 9.427 1.00 86.19 82 ARG A N 1
ATOM 646 C CA . ARG A 1 82 ? 0.423 -5.758 8.177 1.00 86.19 82 ARG A CA 1
ATOM 647 C C . ARG A 1 82 ? -0.048 -6.640 7.019 1.00 86.19 82 ARG A C 1
ATOM 649 O O . ARG A 1 82 ? -0.288 -6.135 5.926 1.00 86.19 82 ARG A O 1
ATOM 656 N N . GLU A 1 83 ? -0.226 -7.926 7.282 1.00 86.75 83 GLU A N 1
ATOM 657 C CA . GLU A 1 83 ? -0.626 -8.950 6.324 1.00 86.75 83 GLU A CA 1
ATOM 658 C C . GLU A 1 83 ? -2.079 -8.739 5.870 1.00 86.75 83 GLU A C 1
ATOM 660 O O . GLU A 1 83 ? -2.336 -8.628 4.668 1.00 86.75 83 GLU A O 1
ATOM 665 N N . GLU A 1 84 ? -3.020 -8.561 6.810 1.00 90.50 84 GLU A N 1
ATOM 666 C CA . GLU A 1 84 ? -4.418 -8.228 6.492 1.00 90.50 84 GLU A CA 1
ATOM 667 C C . GLU A 1 84 ? -4.485 -6.950 5.649 1.00 90.50 84 GLU A C 1
ATOM 669 O O . GLU A 1 84 ? -5.095 -6.928 4.577 1.00 90.50 84 GLU A O 1
ATOM 674 N N . LYS A 1 85 ? -3.796 -5.888 6.084 1.00 87.44 85 LYS A N 1
ATOM 675 C CA . LYS A 1 85 ? -3.789 -4.605 5.378 1.00 87.44 85 LYS A CA 1
ATOM 676 C C . LYS A 1 85 ? -3.194 -4.721 3.976 1.00 87.44 85 LYS A C 1
ATOM 678 O O . LYS A 1 85 ? -3.712 -4.111 3.037 1.00 87.44 85 LYS A O 1
ATOM 683 N N . SER A 1 86 ? -2.123 -5.494 3.813 1.00 84.75 86 SER A N 1
ATOM 684 C CA . SER A 1 86 ? -1.506 -5.735 2.508 1.00 84.75 86 SER A CA 1
ATOM 685 C C . SER A 1 86 ? -2.480 -6.419 1.547 1.00 84.75 86 SER A C 1
ATOM 687 O O . SER A 1 86 ? -2.528 -6.054 0.383 1.00 84.75 86 SER A O 1
ATOM 689 N N . SER A 1 87 ? -3.348 -7.315 2.019 1.00 86.62 87 SER A N 1
ATOM 690 C CA . SER A 1 87 ? -4.312 -7.994 1.140 1.00 86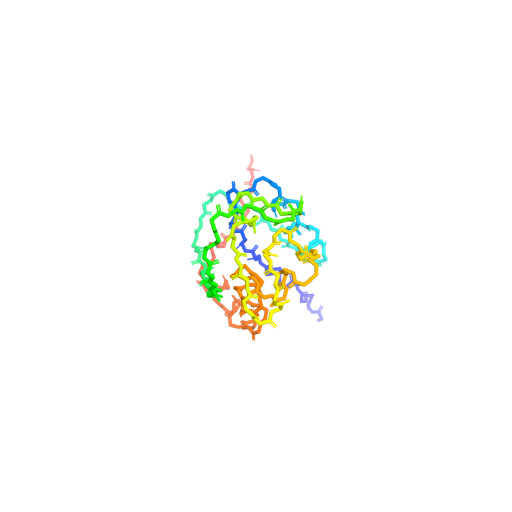.62 87 SER A CA 1
ATOM 691 C C . SER A 1 87 ? -5.466 -7.107 0.640 1.00 86.62 87 SER A C 1
ATOM 693 O O . SER A 1 87 ? -5.977 -7.324 -0.459 1.00 86.62 87 SER A O 1
ATOM 695 N N . VAL A 1 88 ? -5.876 -6.089 1.409 1.00 85.62 88 VAL A N 1
ATOM 696 C CA . VAL A 1 88 ? -7.084 -5.288 1.102 1.00 85.62 88 VAL A CA 1
ATOM 697 C C . VAL A 1 88 ? -6.805 -3.840 0.703 1.00 85.62 88 VAL A C 1
ATOM 699 O O . VAL A 1 88 ? -7.660 -3.194 0.088 1.00 85.62 88 VAL A O 1
ATOM 702 N N . SER A 1 89 ? -5.636 -3.301 1.049 1.00 83.75 89 SER A N 1
ATOM 703 C CA . SER A 1 89 ? -5.317 -1.891 0.815 1.00 83.75 89 SER A CA 1
ATOM 704 C C . SER A 1 89 ? -5.196 -1.552 -0.672 1.00 83.75 89 SER A C 1
ATOM 706 O O . SER A 1 89 ? -4.869 -2.394 -1.508 1.00 83.75 89 SER A O 1
ATOM 708 N N . HIS A 1 90 ? -5.402 -0.272 -1.001 1.00 79.00 90 HIS A N 1
ATOM 709 C CA . HIS A 1 90 ? -5.207 0.261 -2.355 1.00 79.00 90 HIS A CA 1
ATOM 710 C C . HIS A 1 90 ? -3.824 -0.104 -2.919 1.00 79.00 90 HIS A C 1
ATOM 712 O O . HIS A 1 90 ? -3.697 -0.487 -4.075 1.00 79.00 90 HIS A O 1
ATOM 718 N N . ARG A 1 91 ? -2.792 -0.071 -2.071 1.00 79.62 91 ARG A N 1
ATOM 719 C CA . ARG A 1 91 ? -1.431 -0.460 -2.453 1.00 79.62 91 ARG A CA 1
ATOM 720 C C . ARG A 1 91 ? -1.294 -1.940 -2.735 1.00 79.62 91 ARG A C 1
ATOM 722 O O . ARG A 1 91 ? -0.687 -2.297 -3.732 1.00 79.62 91 ARG A O 1
ATOM 729 N N . GLY A 1 92 ? -1.836 -2.772 -1.852 1.00 80.00 92 GLY A N 1
ATOM 730 C CA . GLY A 1 92 ? -1.839 -4.217 -2.025 1.00 80.00 92 GLY A CA 1
ATOM 731 C C . GLY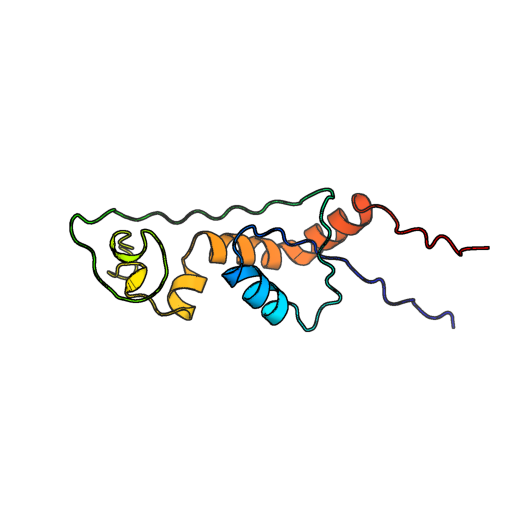 A 1 92 ? -2.453 -4.637 -3.347 1.00 80.00 92 GLY A C 1
ATOM 732 O O . GLY A 1 92 ? -1.864 -5.400 -4.103 1.00 80.00 92 GLY A O 1
ATOM 733 N N . LYS A 1 93 ? -3.605 -4.043 -3.670 1.00 77.81 93 LYS A N 1
ATOM 734 C CA . LYS A 1 93 ? -4.298 -4.266 -4.940 1.00 77.81 93 LYS A CA 1
ATOM 735 C C . LYS A 1 93 ? -3.494 -3.786 -6.147 1.00 77.81 93 LYS A C 1
ATOM 737 O O . LYS A 1 93 ? -3.425 -4.510 -7.131 1.00 77.81 93 LYS A O 1
ATOM 742 N N . ALA A 1 94 ? -2.865 -2.611 -6.065 1.00 76.19 94 ALA A N 1
ATOM 743 C CA . ALA A 1 94 ? -1.997 -2.114 -7.133 1.00 76.19 94 ALA A CA 1
ATOM 744 C C . ALA A 1 94 ? -0.802 -3.051 -7.376 1.00 76.19 94 ALA A C 1
ATOM 746 O O . ALA A 1 94 ? -0.492 -3.380 -8.517 1.00 76.19 94 ALA A O 1
ATOM 747 N N . LEU A 1 95 ? -0.159 -3.520 -6.300 1.00 78.00 95 LEU A N 1
ATOM 748 C CA . LEU A 1 95 ? 0.963 -4.453 -6.386 1.00 78.00 95 LEU A CA 1
ATOM 749 C C . LEU A 1 95 ? 0.526 -5.813 -6.937 1.00 78.00 95 LEU A C 1
ATOM 751 O O . LEU A 1 95 ? 1.230 -6.390 -7.756 1.00 78.00 95 LEU A O 1
ATOM 755 N N . LYS A 1 96 ? -0.645 -6.307 -6.527 1.00 80.94 96 LYS A N 1
ATOM 756 C CA . LYS A 1 96 ? -1.210 -7.533 -7.085 1.00 80.94 96 LYS A CA 1
ATOM 757 C C . LYS A 1 96 ? -1.467 -7.396 -8.587 1.00 80.94 96 LYS A C 1
ATOM 759 O O . LYS A 1 96 ? -1.061 -8.275 -9.327 1.00 80.94 96 LYS A O 1
ATOM 764 N N . GLY A 1 97 ? -2.044 -6.280 -9.038 1.00 80.56 97 GLY A N 1
ATOM 765 C CA . GLY A 1 97 ? -2.230 -6.017 -10.470 1.00 80.56 97 GLY A CA 1
ATOM 766 C C . GLY A 1 97 ? -0.913 -6.033 -11.253 1.00 80.56 97 GLY A C 1
ATOM 767 O O . GLY A 1 97 ? -0.847 -6.634 -12.318 1.00 80.56 97 GLY A O 1
ATOM 768 N N . LEU A 1 98 ? 0.153 -5.455 -10.689 1.00 80.56 98 LEU A N 1
ATOM 769 C CA . LEU A 1 98 ? 1.495 -5.521 -11.278 1.00 80.56 98 LEU A CA 1
ATOM 770 C C . LEU A 1 98 ? 1.997 -6.969 -11.417 1.00 80.56 98 LEU A C 1
ATOM 772 O O . LEU A 1 98 ? 2.575 -7.313 -12.445 1.00 80.56 98 LEU A O 1
ATOM 776 N N . ILE A 1 99 ? 1.810 -7.794 -10.381 1.00 80.12 99 ILE A N 1
ATOM 777 C CA . ILE A 1 99 ? 2.236 -9.204 -10.369 1.00 80.12 99 ILE A CA 1
ATOM 778 C C . ILE A 1 99 ? 1.403 -10.032 -11.356 1.00 80.12 99 ILE A C 1
ATOM 780 O O . ILE A 1 99 ? 1.963 -10.812 -12.118 1.00 80.12 99 ILE A O 1
ATOM 784 N N . ASP A 1 100 ? 0.084 -9.839 -11.378 1.00 82.88 100 ASP A N 1
ATOM 785 C CA . ASP A 1 100 ? -0.833 -10.573 -12.257 1.00 82.88 100 ASP A CA 1
ATOM 786 C C . ASP A 1 100 ? -0.550 -10.278 -13.747 1.00 82.88 100 ASP A C 1
ATOM 788 O O . ASP A 1 100 ? -0.797 -11.117 -14.610 1.00 82.88 100 ASP A O 1
ATOM 792 N N . GLU A 1 101 ? 0.005 -9.103 -14.062 1.00 83.69 101 GLU A N 1
ATOM 793 C CA . GLU A 1 101 ? 0.354 -8.685 -15.425 1.00 83.69 101 GLU A CA 1
ATOM 794 C C . GLU A 1 101 ? 1.869 -8.669 -15.703 1.00 83.69 101 GLU A C 1
ATOM 796 O O . GLU A 1 101 ? 2.327 -8.014 -16.646 1.00 83.69 101 GLU A O 1
ATOM 801 N N . PHE A 1 102 ? 2.667 -9.394 -14.915 1.00 81.44 102 PHE A N 1
ATOM 802 C CA . PHE A 1 102 ? 4.132 -9.312 -14.950 1.00 81.44 102 PHE A CA 1
ATOM 803 C C . PHE A 1 102 ? 4.753 -9.562 -16.340 1.00 81.44 102 PHE A C 1
ATOM 805 O O . PHE A 1 102 ? 5.717 -8.894 -16.729 1.00 81.44 102 PHE A O 1
ATOM 812 N N . ASP A 1 103 ? 4.169 -10.455 -17.141 1.00 79.44 103 ASP A N 1
ATOM 813 C CA . ASP A 1 103 ? 4.616 -10.709 -18.518 1.00 79.44 103 ASP A CA 1
ATOM 814 C C . ASP A 1 103 ? 4.456 -9.469 -19.411 1.00 79.44 103 ASP A C 1
ATOM 816 O O . ASP A 1 103 ? 5.364 -9.095 -20.160 1.00 79.44 103 ASP A O 1
ATOM 820 N N . LYS A 1 104 ? 3.324 -8.763 -19.291 1.00 81.50 104 LYS A N 1
ATOM 821 C CA . LYS A 1 104 ? 3.060 -7.521 -20.034 1.00 81.50 104 LYS A CA 1
ATOM 822 C C . LYS A 1 104 ? 3.995 -6.406 -19.580 1.00 81.50 104 LYS A C 1
ATOM 824 O O . LYS A 1 104 ? 4.531 -5.677 -20.414 1.00 81.50 104 LYS A O 1
ATOM 829 N N . VAL A 1 105 ? 4.225 -6.304 -18.269 1.00 80.50 105 VAL A N 1
ATOM 830 C CA . VAL A 1 105 ? 5.184 -5.361 -17.671 1.00 80.50 105 VAL A CA 1
ATOM 831 C C . VAL A 1 105 ? 6.571 -5.580 -18.270 1.00 80.50 105 VAL A C 1
ATOM 833 O O . VAL A 1 105 ? 7.225 -4.628 -18.692 1.00 80.50 105 VAL A O 1
ATOM 836 N N . THR A 1 106 ? 6.995 -6.837 -18.385 1.00 76.06 106 THR A N 1
ATOM 837 C CA . THR A 1 106 ? 8.283 -7.207 -18.975 1.00 76.06 106 THR A CA 1
ATOM 838 C C . THR A 1 106 ? 8.388 -6.786 -20.442 1.00 76.06 106 THR A C 1
ATOM 840 O O . THR A 1 106 ? 9.414 -6.240 -20.859 1.00 76.06 106 THR A O 1
ATOM 843 N N . ILE A 1 107 ? 7.342 -6.998 -21.242 1.00 81.31 107 ILE A N 1
ATOM 844 C CA . ILE A 1 107 ? 7.306 -6.552 -22.644 1.00 81.31 107 ILE A CA 1
ATOM 845 C C . ILE A 1 107 ? 7.419 -5.026 -22.718 1.00 81.31 107 ILE A C 1
ATOM 847 O O . ILE A 1 107 ? 8.268 -4.509 -23.448 1.00 81.31 107 ILE A O 1
ATOM 851 N N . TRP A 1 108 ? 6.624 -4.311 -21.920 1.00 81.75 108 TRP A N 1
ATOM 852 C CA . TRP A 1 108 ? 6.620 -2.851 -21.890 1.00 81.75 108 TRP A CA 1
ATOM 853 C C . TRP A 1 108 ? 7.992 -2.284 -21.505 1.00 81.75 108 TRP A C 1
ATOM 855 O O . TRP A 1 108 ? 8.495 -1.392 -22.188 1.00 81.75 108 TRP A O 1
ATOM 865 N N . ILE A 1 109 ? 8.641 -2.838 -20.472 1.00 76.62 109 ILE A N 1
ATOM 866 C CA . ILE A 1 109 ? 9.988 -2.433 -20.033 1.00 76.62 109 ILE A CA 1
ATOM 867 C C . ILE A 1 109 ? 10.984 -2.554 -21.188 1.00 76.62 109 ILE A C 1
ATOM 869 O O . ILE A 1 109 ? 11.730 -1.616 -21.455 1.00 76.62 109 ILE A O 1
ATOM 873 N N . ASN A 1 110 ? 10.969 -3.678 -21.908 1.00 76.00 110 ASN A N 1
ATOM 874 C CA . ASN A 1 110 ? 11.879 -3.909 -23.031 1.00 76.00 110 ASN A CA 1
ATOM 875 C C . ASN A 1 110 ? 11.674 -2.928 -24.197 1.00 76.00 110 ASN A C 1
ATOM 877 O O . ASN A 1 110 ? 12.621 -2.662 -24.933 1.00 76.00 110 ASN A O 1
ATOM 881 N N . GLN A 1 111 ? 10.453 -2.427 -24.387 1.00 79.00 111 GLN A N 1
ATOM 882 C CA . GLN A 1 111 ? 10.115 -1.494 -25.464 1.00 79.00 111 GLN A CA 1
ATOM 883 C C . GLN A 1 111 ? 10.386 -0.032 -25.096 1.00 79.00 111 GLN A C 1
ATOM 885 O O . GLN A 1 111 ? 10.681 0.766 -25.980 1.00 79.00 111 GLN A O 1
ATOM 890 N N . ASN A 1 112 ? 10.270 0.323 -23.813 1.00 77.25 112 ASN A N 1
ATOM 891 C CA . ASN A 1 112 ? 10.210 1.721 -23.383 1.00 77.25 112 ASN A CA 1
ATOM 892 C C . ASN A 1 112 ? 11.428 2.175 -22.572 1.00 77.25 112 ASN A C 1
ATOM 894 O O . ASN A 1 112 ? 11.671 3.376 -22.485 1.00 77.25 112 ASN A O 1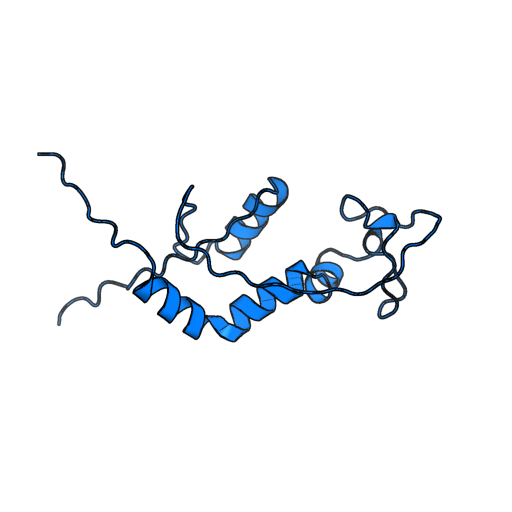
ATOM 898 N N . MET A 1 113 ? 12.209 1.269 -21.977 1.00 69.19 113 MET A N 1
ATOM 899 C CA . MET A 1 113 ? 13.385 1.675 -21.205 1.00 69.19 113 MET A CA 1
ATOM 900 C C . MET A 1 113 ? 14.570 2.030 -22.115 1.00 69.19 113 MET A C 1
ATOM 902 O O . MET A 1 113 ? 14.863 1.285 -23.056 1.00 69.19 113 MET A O 1
ATOM 906 N N . PRO A 1 114 ? 15.296 3.131 -21.830 1.00 65.25 114 PRO A N 1
ATOM 907 C CA . PRO A 1 114 ? 16.493 3.484 -22.580 1.00 65.25 114 PRO A CA 1
ATOM 908 C C . PRO A 1 114 ? 17.530 2.366 -22.455 1.00 65.25 114 PRO A C 1
ATOM 910 O O . PRO A 1 114 ? 17.792 1.857 -21.361 1.00 65.25 114 PRO A O 1
ATOM 913 N N . LYS A 1 115 ? 18.137 1.985 -23.583 1.00 63.03 115 LYS A N 1
ATOM 914 C CA . LYS A 1 115 ? 19.296 1.094 -23.571 1.00 63.03 115 LYS A CA 1
ATOM 915 C C . LYS A 1 115 ? 20.413 1.834 -22.842 1.00 63.03 115 LYS A C 1
ATOM 917 O O . LYS A 1 115 ? 20.830 2.901 -23.280 1.00 63.03 115 LYS A O 1
ATOM 922 N N . ILE A 1 116 ? 20.856 1.297 -21.708 1.00 57.78 116 ILE A N 1
ATOM 923 C CA . ILE A 1 116 ? 22.027 1.823 -21.009 1.00 57.78 116 ILE A CA 1
ATOM 924 C C . ILE A 1 116 ? 23.235 1.480 -21.883 1.00 57.78 116 ILE A C 1
ATOM 926 O O . ILE A 1 116 ? 23.759 0.368 -21.813 1.00 57.78 116 ILE A O 1
ATOM 930 N N . GLU A 1 117 ? 23.643 2.405 -22.746 1.00 53.34 117 GLU A N 1
ATOM 931 C CA . GLU A 1 117 ? 24.936 2.318 -23.413 1.00 53.34 117 GLU A CA 1
ATOM 932 C C . GLU A 1 117 ? 26.013 2.561 -22.357 1.00 53.34 117 GLU A C 1
ATOM 934 O O . GLU A 1 117 ? 26.050 3.599 -21.693 1.00 53.34 117 GLU A O 1
ATOM 939 N N . LYS A 1 118 ? 26.869 1.559 -22.144 1.00 45.31 118 LYS A N 1
ATOM 940 C CA . LYS A 1 118 ? 28.094 1.766 -21.380 1.00 45.31 118 LYS A CA 1
ATOM 941 C C . LYS A 1 118 ? 28.975 2.687 -22.215 1.00 45.31 118 LYS A C 1
ATOM 943 O O . LYS A 1 118 ? 29.507 2.253 -23.230 1.00 45.31 118 LYS A O 1
ATOM 948 N N . PHE A 1 119 ? 29.136 3.934 -21.792 1.00 43.16 119 PHE A N 1
ATOM 949 C CA . PHE A 1 119 ? 30.259 4.733 -22.259 1.00 43.16 119 PHE A CA 1
ATOM 950 C C . PHE A 1 119 ? 31.512 4.152 -21.604 1.00 43.16 119 PHE A C 1
ATOM 952 O O . PHE A 1 119 ? 31.693 4.264 -20.390 1.00 43.16 119 PHE A O 1
ATOM 959 N N . GLU A 1 120 ? 32.340 3.461 -22.384 1.00 41.00 120 GLU A N 1
ATOM 960 C CA . GLU A 1 120 ? 33.719 3.210 -21.980 1.00 41.00 120 GLU A CA 1
ATOM 961 C C . GLU A 1 120 ? 34.423 4.571 -21.964 1.00 41.00 120 GLU A C 1
ATOM 963 O O . GLU A 1 120 ? 34.492 5.252 -22.987 1.00 41.00 120 GLU A O 1
ATOM 968 N N . CYS A 1 121 ? 34.867 5.021 -20.787 1.00 40.06 121 CYS A N 1
ATOM 969 C CA . CYS A 1 121 ? 35.797 6.144 -20.726 1.00 40.06 121 CYS A CA 1
ATOM 970 C C . CYS A 1 121 ? 37.088 5.716 -21.433 1.00 40.06 121 CYS A C 1
ATOM 972 O O . CYS A 1 121 ? 37.707 4.738 -21.010 1.00 40.06 121 CYS A O 1
ATOM 974 N N . ALA A 1 122 ? 37.433 6.437 -22.502 1.00 44.72 122 ALA A N 1
ATOM 975 C CA . ALA A 1 122 ? 38.699 6.325 -23.223 1.00 44.72 122 ALA A CA 1
ATOM 976 C C . ALA A 1 122 ? 39.886 6.819 -22.384 1.00 44.72 122 ALA A C 1
ATOM 978 O O . ALA A 1 122 ? 39.678 7.733 -21.549 1.00 44.72 122 ALA A O 1
#

Foldseek 3Di:
DDDPPPPQQEDEDDDPDPVVVVVVCVVCVVHPYDYDPDFDDDFFWFDADFAFAPDFDAQADDDRQRGGAHPVVRDGNRNDDPVRCLCRPRNNRRVVVCVVCVVVVSVCSVVGGDDPDPDDDD

Secondary structure (DSSP, 8-state):
-----------------HHHHHHHHHHTTTS-----SS------------EE-SS---SSSSTTTTTEEEGGGTEEGGGS-HHHHHHHSHHHHHHHHHHHTHHHHHHHHHHHSPP-------

pLDDT: mean 74.0, std 16.74, range [39.5, 97.56]

Radius of gyration: 18.96 Å; chains: 1; bounding box: 55×33×45 Å